Protein AF-A0A7D5UQ75-F1 (afdb_monomer_lite)

InterPro domains:
  IPR051609 NmrA-type/Isoflavone reductase-like domain-containing protein [PTHR47706] (3-169)

Organism: NCBI:txid500148

pLDDT: mean 89.84, std 7.63, range [50.94, 98.12]

Radius of gyration: 18.33 Å; chains: 1; bounding box: 55×29×44 Å

Secondary structure (DSSP, 8-state):
--GGGGTSS--EEEEE-EEHHHHHHTTSS-EETTTTEEEEEGGG-SEEEEE-HHHHHHHHHHHHHTTT-TTTTTEEEEE-SEEEEHHHHHHHHHHHHTS--EEEEE-HHHHHHHHHHHHHTT--SHHHHHHHHHHHHHSSPPPPS---TTTTT--PPP-HHHHHHHHHHHHHH--

Sequence (175 aa):
MARAAQNQIAFAVVYTGVIIPSSFSVGLISFDFQKKTAVLPDNGLPLFSATTLETTGSAVVAILSAAFSTSVKNRFLHISDFTTSLSEILAIIETLDGVPWTRKNVAARELTISSMAAVDAGTFGRAQFWGALISPFFGQVAPWKQQDDELLGLGEQKSLTEEVTKVLEASRTHG

Foldseek 3Di:
DDCVVVVNDWDFAEAEWAAVLVCVVLCLFPADPVQLEGEDAVQQPAKEFYAHPVLVVLLVVLCVVCPPPPLGTPYYAYAGQDTDTSVRLQVLVCVVVVHHGHYHYDHLVVLLVVLVVCVVVVNDDPSSVSSVCCCVRRNNDDYDPDHCCVVSVVPDRDDPSVSSVVNSVVSVVVD

Structure (mmCIF, N/CA/C/O backbone):
data_AF-A0A7D5UQ75-F1
#
_entry.id   AF-A0A7D5UQ75-F1
#
loop_
_atom_site.group_PDB
_atom_site.id
_atom_site.type_symbol
_atom_site.label_atom_id
_atom_site.label_alt_id
_atom_site.label_comp_id
_atom_site.label_asym_id
_atom_site.label_entity_id
_atom_site.label_seq_id
_atom_site.pdbx_PDB_ins_code
_atom_site.Cartn_x
_atom_site.Cartn_y
_atom_site.Cartn_z
_atom_site.occupancy
_atom_site.B_iso_or_equiv
_atom_site.auth_seq_id
_atom_site.auth_comp_id
_atom_site.auth_asym_id
_atom_site.auth_atom_id
_atom_site.pdbx_PDB_model_num
ATOM 1 N N . MET A 1 1 ? -34.506 -6.703 5.848 1.00 54.66 1 MET A N 1
ATOM 2 C CA . MET A 1 1 ? -33.709 -5.642 6.510 1.00 54.66 1 MET A CA 1
ATOM 3 C C . MET A 1 1 ? -32.467 -6.277 7.123 1.00 54.66 1 MET A C 1
ATOM 5 O O . MET A 1 1 ? -32.573 -7.401 7.598 1.00 54.66 1 MET A O 1
ATOM 9 N N . ALA A 1 2 ? -31.303 -5.623 7.077 1.00 80.12 2 ALA A N 1
ATOM 10 C CA . ALA A 1 2 ? -30.064 -6.170 7.644 1.00 80.12 2 ALA A CA 1
ATOM 11 C C . ALA A 1 2 ? -30.132 -6.247 9.186 1.00 80.12 2 ALA A C 1
ATOM 13 O O . ALA A 1 2 ? -30.641 -5.323 9.818 1.00 80.12 2 ALA A O 1
ATOM 14 N N . ARG A 1 3 ? -29.590 -7.311 9.802 1.00 82.25 3 ARG A N 1
ATOM 15 C CA . ARG A 1 3 ? -29.618 -7.539 11.269 1.00 82.25 3 ARG A CA 1
ATOM 16 C C . ARG A 1 3 ? -29.009 -6.393 12.088 1.00 82.25 3 ARG A C 1
ATOM 18 O O . ARG A 1 3 ? -29.466 -6.120 13.196 1.00 82.25 3 ARG A O 1
ATOM 25 N N . ALA A 1 4 ? -28.022 -5.688 11.533 1.00 82.38 4 ALA A N 1
ATOM 26 C CA . ALA A 1 4 ? -27.426 -4.514 12.169 1.00 82.38 4 ALA A CA 1
ATOM 27 C C . ALA A 1 4 ? -28.422 -3.352 12.335 1.00 82.38 4 ALA A C 1
ATOM 29 O O . ALA A 1 4 ? -28.449 -2.713 13.383 1.00 82.38 4 ALA A O 1
ATOM 30 N N . ALA A 1 5 ? -29.311 -3.135 11.356 1.00 80.62 5 ALA A N 1
ATOM 31 C CA . ALA A 1 5 ? -30.370 -2.122 11.442 1.00 80.62 5 ALA A CA 1
ATOM 32 C C . ALA A 1 5 ? -31.427 -2.462 12.508 1.00 80.62 5 ALA A C 1
ATOM 34 O O . ALA A 1 5 ? -32.130 -1.584 12.993 1.00 80.62 5 ALA A O 1
ATOM 35 N N . GLN A 1 6 ? -31.515 -3.737 12.895 1.00 86.31 6 GLN A N 1
ATOM 36 C CA . GLN A 1 6 ? -32.378 -4.230 13.970 1.00 86.31 6 GLN A CA 1
ATOM 37 C C . GLN A 1 6 ? -31.645 -4.308 15.319 1.00 86.31 6 GLN A C 1
ATOM 39 O O . GLN A 1 6 ? -32.182 -4.866 16.271 1.00 86.31 6 GLN A O 1
ATOM 44 N N . ASN A 1 7 ? -30.412 -3.786 15.412 1.00 82.69 7 ASN A N 1
ATOM 45 C CA . ASN A 1 7 ? -29.553 -3.867 16.601 1.00 82.69 7 ASN A CA 1
ATOM 46 C C . ASN A 1 7 ? -29.254 -5.303 17.083 1.00 82.69 7 ASN A C 1
ATOM 48 O O . ASN A 1 7 ? -28.809 -5.495 18.212 1.00 82.69 7 ASN A O 1
ATOM 52 N N . GLN A 1 8 ? -29.452 -6.313 16.231 1.00 86.69 8 GLN A N 1
ATOM 53 C CA . GLN A 1 8 ? -29.206 -7.720 16.569 1.00 86.69 8 GLN A CA 1
ATOM 54 C C . GLN A 1 8 ? -27.735 -8.123 16.407 1.00 86.69 8 GLN A C 1
ATOM 56 O O . GLN A 1 8 ? -27.309 -9.137 16.950 1.00 86.69 8 GLN A O 1
ATOM 61 N N . ILE A 1 9 ? -26.971 -7.354 15.628 1.00 87.38 9 ILE A N 1
ATOM 62 C CA . ILE A 1 9 ? -25.529 -7.519 15.423 1.00 87.38 9 ILE A CA 1
ATOM 63 C C . ILE A 1 9 ? -24.896 -6.127 15.463 1.00 87.38 9 ILE A C 1
ATOM 65 O O . ILE A 1 9 ? -25.438 -5.187 14.880 1.00 87.38 9 ILE A O 1
ATOM 69 N N . ALA A 1 10 ? -23.757 -6.003 16.142 1.00 86.81 10 ALA A N 1
ATOM 70 C CA . ALA A 1 10 ? -22.880 -4.841 16.048 1.00 86.81 10 ALA A CA 1
ATOM 71 C C . ALA A 1 10 ? -21.733 -5.154 15.082 1.00 86.81 10 ALA A C 1
ATOM 73 O O . ALA A 1 10 ? -21.206 -6.265 15.101 1.00 86.81 10 ALA A O 1
ATOM 74 N N . PHE A 1 11 ? -21.345 -4.185 14.257 1.00 89.50 11 PHE A N 1
ATOM 75 C CA . PHE A 1 11 ? -20.180 -4.312 13.382 1.00 89.50 11 PHE A CA 1
ATOM 76 C C . PHE A 1 11 ? -19.290 -3.076 13.468 1.00 89.50 11 PHE A C 1
ATOM 78 O O . PHE A 1 11 ? -19.760 -1.994 13.802 1.00 89.50 11 PHE A O 1
ATOM 85 N N . ALA A 1 12 ? -18.023 -3.229 13.118 1.00 91.94 12 ALA A N 1
ATOM 86 C CA . ALA A 1 12 ? -17.142 -2.130 12.759 1.00 91.94 12 ALA A CA 1
ATOM 87 C C . ALA A 1 12 ? -16.400 -2.566 11.496 1.00 91.94 12 ALA A C 1
ATOM 89 O O . ALA A 1 12 ? -15.946 -3.708 11.415 1.00 91.94 12 ALA A O 1
ATOM 90 N N . VAL A 1 13 ? -16.336 -1.695 10.494 1.00 92.00 13 VAL A N 1
ATOM 91 C CA . VAL A 1 13 ? -15.551 -1.930 9.279 1.00 92.00 13 VAL A CA 1
ATOM 92 C C . VAL A 1 13 ? -14.343 -1.021 9.325 1.00 92.00 13 VAL A C 1
ATOM 94 O O . VAL A 1 13 ? -14.495 0.174 9.561 1.00 92.00 13 VAL A O 1
ATOM 97 N N . VAL A 1 14 ? -13.168 -1.584 9.070 1.00 92.69 14 VAL A N 1
ATOM 98 C CA . VAL A 1 14 ? -11.930 -0.821 8.922 1.00 92.69 14 VAL A CA 1
ATOM 99 C C . VAL A 1 14 ? -11.567 -0.798 7.451 1.00 92.69 14 VAL A C 1
ATOM 101 O O . VAL A 1 14 ? -11.293 -1.842 6.860 1.00 92.69 14 VAL A O 1
ATOM 104 N N . TYR A 1 15 ? -11.581 0.390 6.866 1.00 92.69 15 TYR A N 1
ATOM 105 C CA . TYR A 1 15 ? -10.979 0.655 5.575 1.00 92.69 15 TYR A CA 1
ATOM 106 C C . TYR A 1 15 ? -9.540 1.091 5.809 1.00 92.69 15 TYR A C 1
ATOM 108 O O . TYR A 1 15 ? -9.275 2.153 6.365 1.00 92.69 15 TYR A O 1
ATOM 116 N N . THR A 1 16 ? -8.614 0.239 5.392 1.00 92.69 16 THR A N 1
ATOM 117 C CA . THR A 1 16 ? -7.176 0.487 5.467 1.00 92.69 16 THR A CA 1
ATOM 118 C C . THR A 1 16 ? -6.693 1.082 4.155 1.00 92.69 16 THR A C 1
ATOM 120 O O . THR A 1 16 ? -7.083 0.590 3.089 1.00 92.69 16 THR A O 1
ATOM 123 N N . GLY A 1 17 ? -5.810 2.081 4.208 1.00 91.81 17 GLY A N 1
ATOM 124 C CA . GLY A 1 17 ? -5.049 2.485 3.027 1.00 91.81 17 GLY A CA 1
ATOM 125 C C . GLY A 1 17 ? -4.311 1.297 2.386 1.00 91.81 17 GLY A C 1
ATOM 126 O O . GLY A 1 17 ? -4.279 0.183 2.917 1.00 91.81 17 GLY A O 1
ATOM 127 N N . VAL A 1 18 ? -3.681 1.514 1.233 1.00 93.25 18 VAL A N 1
ATOM 128 C CA . VAL A 1 18 ? -2.839 0.489 0.601 1.00 93.25 18 VAL A CA 1
ATOM 129 C C . VAL A 1 18 ? -1.704 0.114 1.557 1.00 93.25 18 VAL A C 1
ATOM 131 O O . VAL A 1 18 ? -0.858 0.947 1.881 1.00 93.25 18 VAL A O 1
ATOM 134 N N . ILE A 1 19 ? -1.680 -1.146 2.001 1.00 93.69 19 ILE A N 1
ATOM 135 C CA . ILE A 1 19 ? -0.620 -1.667 2.868 1.00 93.69 19 ILE A CA 1
ATOM 136 C C . ILE A 1 19 ? 0.615 -1.939 2.011 1.00 93.69 19 ILE A C 1
ATOM 138 O O . ILE A 1 19 ? 0.649 -2.925 1.269 1.00 93.69 19 ILE A O 1
ATOM 142 N N . ILE A 1 20 ? 1.630 -1.077 2.112 1.00 90.88 20 ILE A N 1
ATOM 143 C CA . ILE A 1 20 ? 2.747 -1.032 1.154 1.00 90.88 20 ILE A CA 1
ATOM 144 C C . ILE A 1 20 ? 3.460 -2.395 1.032 1.00 90.88 20 ILE A C 1
ATOM 146 O O . ILE A 1 20 ? 3.426 -2.958 -0.066 1.00 90.88 20 ILE A O 1
ATOM 150 N N . PRO A 1 21 ? 4.002 -3.025 2.096 1.00 90.25 21 PRO A N 1
ATOM 151 C CA . PRO A 1 21 ? 4.704 -4.306 1.939 1.00 90.25 21 PRO A CA 1
ATOM 152 C C . PRO A 1 21 ? 3.823 -5.445 1.405 1.00 90.25 21 PRO A C 1
ATOM 154 O O . PRO A 1 21 ? 4.254 -6.258 0.581 1.00 90.25 21 PRO A O 1
ATOM 157 N N . SER A 1 22 ? 2.557 -5.481 1.831 1.00 91.19 22 SER A N 1
ATOM 158 C CA . SER A 1 22 ? 1.599 -6.491 1.365 1.00 91.19 22 SER A CA 1
ATOM 159 C C . SER A 1 22 ? 1.283 -6.308 -0.118 1.00 91.19 22 SER A C 1
ATOM 161 O O . SER A 1 22 ? 1.209 -7.287 -0.856 1.00 91.19 22 SER A O 1
ATOM 163 N N . SER A 1 23 ? 1.162 -5.059 -0.575 1.00 91.06 23 SER A N 1
ATOM 164 C CA . SER A 1 23 ? 0.856 -4.723 -1.966 1.00 91.06 23 SER A CA 1
ATOM 165 C C . SER A 1 23 ? 1.957 -5.150 -2.947 1.00 91.06 23 SER A C 1
ATOM 167 O O . SER A 1 23 ? 1.638 -5.596 -4.049 1.00 91.06 23 SER A O 1
ATOM 169 N N . PHE A 1 24 ? 3.230 -5.108 -2.540 1.00 91.25 24 PHE A N 1
ATOM 170 C CA . PHE A 1 24 ? 4.336 -5.684 -3.312 1.00 91.25 24 PHE A CA 1
ATOM 171 C C . PHE A 1 24 ? 4.286 -7.215 -3.317 1.00 91.25 24 PHE A C 1
ATOM 173 O O . PHE A 1 24 ? 4.410 -7.834 -4.371 1.00 91.25 24 PHE A O 1
ATOM 180 N N . SER A 1 25 ? 4.032 -7.827 -2.157 1.00 87.38 25 SER A N 1
ATOM 181 C CA . SER A 1 25 ? 4.013 -9.289 -2.001 1.00 87.38 25 SER A CA 1
ATOM 182 C C . SER A 1 25 ? 2.933 -9.971 -2.850 1.00 87.38 25 SER A C 1
ATOM 184 O O . SER A 1 25 ? 3.153 -11.055 -3.385 1.00 87.38 25 SER A O 1
ATOM 186 N N . VAL A 1 26 ? 1.769 -9.333 -3.010 1.00 86.75 26 VAL A N 1
ATOM 187 C CA . VAL A 1 26 ? 0.657 -9.859 -3.828 1.00 86.75 26 VAL A CA 1
ATOM 188 C C . VAL A 1 26 ? 0.693 -9.391 -5.289 1.00 86.75 26 VAL A C 1
ATOM 190 O O . VAL A 1 26 ? -0.180 -9.764 -6.072 1.00 86.75 26 VAL A O 1
ATOM 193 N N . GLY A 1 27 ? 1.683 -8.577 -5.671 1.00 86.44 27 GLY A N 1
ATOM 194 C CA . GLY A 1 27 ? 1.830 -8.043 -7.028 1.00 86.44 27 GLY A CA 1
ATOM 195 C C . GLY A 1 27 ? 0.834 -6.938 -7.395 1.00 86.44 27 GLY A C 1
ATOM 196 O O . GLY A 1 27 ? 0.638 -6.668 -8.579 1.00 86.44 27 GLY A O 1
ATOM 197 N N . LEU A 1 28 ? 0.199 -6.293 -6.410 1.00 89.38 28 LEU A N 1
ATOM 198 C CA . LEU A 1 28 ? -0.650 -5.120 -6.641 1.00 89.38 28 LEU A CA 1
ATOM 199 C C . LEU A 1 28 ? 0.199 -3.930 -7.115 1.00 89.38 28 LEU A C 1
ATOM 201 O O . LEU A 1 28 ? -0.147 -3.288 -8.106 1.00 89.38 28 LEU A O 1
ATOM 205 N N . ILE A 1 29 ? 1.345 -3.684 -6.472 1.00 92.94 29 ILE A N 1
ATOM 206 C CA . ILE A 1 29 ? 2.378 -2.783 -7.003 1.00 92.94 29 ILE A CA 1
ATOM 207 C C . ILE A 1 29 ? 3.319 -3.602 -7.890 1.00 92.94 29 ILE A C 1
ATOM 209 O O . ILE A 1 29 ? 4.001 -4.513 -7.428 1.00 92.94 29 ILE A O 1
ATOM 213 N N . SER A 1 30 ? 3.345 -3.281 -9.184 1.00 90.75 30 SER A N 1
ATOM 214 C CA . SER A 1 30 ? 4.054 -4.058 -10.211 1.00 90.75 30 SER A CA 1
ATOM 215 C C . SER A 1 30 ? 5.469 -3.533 -10.478 1.00 90.75 30 SER A C 1
ATOM 217 O O . SER A 1 30 ? 5.759 -2.999 -11.553 1.00 90.75 30 SER A O 1
ATOM 219 N N . PHE A 1 31 ? 6.350 -3.662 -9.483 1.00 94.81 31 PHE A N 1
ATOM 220 C CA . PHE A 1 31 ? 7.778 -3.343 -9.599 1.00 94.81 31 PHE A CA 1
ATOM 221 C C . PHE A 1 31 ? 8.597 -4.639 -9.620 1.00 94.81 31 PHE A C 1
ATOM 223 O O . PHE A 1 31 ? 8.511 -5.465 -8.715 1.00 94.81 31 PHE A O 1
ATOM 230 N N . ASP A 1 32 ? 9.395 -4.816 -10.666 1.00 94.25 32 ASP A N 1
ATOM 231 C CA . ASP A 1 32 ? 10.295 -5.949 -10.853 1.00 94.25 32 ASP A CA 1
ATOM 232 C C . ASP A 1 32 ? 11.696 -5.545 -10.377 1.00 94.25 32 ASP A C 1
ATOM 234 O O . ASP A 1 32 ? 12.415 -4.837 -11.085 1.00 94.25 32 ASP A O 1
ATOM 238 N N . PHE A 1 33 ? 12.063 -5.976 -9.166 1.00 93.94 33 PHE A N 1
ATOM 239 C CA . PHE A 1 33 ? 13.352 -5.666 -8.532 1.00 93.94 33 PHE A CA 1
ATOM 240 C C . PHE A 1 33 ? 14.546 -6.310 -9.246 1.00 93.94 33 PHE A C 1
ATOM 242 O O . PHE A 1 33 ? 15.630 -5.731 -9.256 1.00 93.94 33 PHE A O 1
ATOM 249 N N . GLN A 1 34 ? 14.348 -7.454 -9.904 1.00 92.62 34 GLN A N 1
ATOM 250 C CA . GLN A 1 34 ? 15.405 -8.144 -10.650 1.00 92.62 34 GLN A CA 1
ATOM 251 C C . GLN A 1 34 ? 15.720 -7.412 -11.955 1.00 92.62 34 GLN A C 1
ATOM 253 O O . GLN A 1 34 ? 16.877 -7.175 -12.296 1.00 92.62 34 GLN A O 1
ATOM 258 N N . LYS A 1 35 ? 14.676 -7.000 -12.682 1.00 95.75 35 LYS A N 1
ATOM 259 C CA . LYS A 1 35 ? 14.810 -6.252 -13.943 1.00 95.75 35 LYS A CA 1
ATOM 260 C C . LYS A 1 35 ? 14.867 -4.741 -13.752 1.00 95.75 35 LYS A C 1
ATOM 262 O O . LYS A 1 35 ? 14.907 -4.022 -14.751 1.00 95.75 35 LYS A O 1
ATOM 267 N N . LYS A 1 36 ? 14.790 -4.259 -12.510 1.00 96.56 36 LYS A N 1
ATOM 268 C CA . LYS A 1 36 ? 14.728 -2.836 -12.146 1.00 96.56 36 LYS A CA 1
ATOM 269 C C . LYS A 1 36 ? 13.732 -2.080 -13.020 1.00 96.56 36 LYS A C 1
ATOM 271 O O . LYS A 1 36 ? 14.060 -1.097 -13.681 1.00 96.56 36 LYS A O 1
ATOM 276 N N . THR A 1 37 ? 12.519 -2.620 -13.112 1.00 97.38 37 THR A N 1
ATOM 277 C CA . THR A 1 37 ? 11.449 -2.095 -13.964 1.00 97.38 37 THR A CA 1
ATOM 278 C C . THR A 1 37 ? 10.214 -1.797 -13.126 1.00 97.38 37 THR A C 1
ATOM 280 O O . THR A 1 37 ? 9.738 -2.662 -12.401 1.00 97.38 37 THR A O 1
ATOM 283 N N . ALA A 1 38 ? 9.648 -0.604 -13.271 1.00 97.25 38 ALA A N 1
ATOM 284 C CA . ALA A 1 38 ? 8.434 -0.176 -12.588 1.00 97.25 38 ALA A CA 1
ATOM 285 C C . ALA A 1 38 ? 7.301 0.047 -13.593 1.00 97.25 38 ALA A C 1
ATOM 287 O O . ALA A 1 38 ? 7.443 0.849 -14.519 1.00 97.25 38 ALA A O 1
ATOM 288 N N . VAL A 1 39 ? 6.171 -0.643 -13.413 1.00 95.56 39 VAL A N 1
ATOM 289 C CA . VAL A 1 39 ? 4.930 -0.333 -14.137 1.00 95.56 39 VAL A CA 1
ATOM 290 C C . VAL A 1 39 ? 4.149 0.711 -13.344 1.00 95.56 39 VAL A C 1
ATOM 292 O O . VAL A 1 39 ? 3.801 0.491 -12.186 1.00 95.56 39 VAL A O 1
ATOM 295 N N . LEU A 1 40 ? 3.893 1.854 -13.972 1.00 95.56 40 LEU A N 1
ATOM 296 C CA . LEU A 1 40 ? 3.335 3.053 -13.361 1.00 95.56 40 LEU A CA 1
ATOM 297 C C . LEU A 1 40 ? 2.039 3.448 -14.085 1.00 95.56 40 LEU A C 1
ATOM 299 O O . LEU A 1 40 ? 2.104 4.035 -15.166 1.00 95.56 40 LEU A O 1
ATOM 303 N N . PRO A 1 41 ? 0.864 3.133 -13.521 1.00 93.69 41 PRO A N 1
ATOM 304 C CA . PRO A 1 41 ? -0.412 3.636 -14.013 1.00 93.69 41 PRO A CA 1
ATOM 305 C C . PRO A 1 41 ? -0.462 5.163 -13.991 1.00 93.69 41 PRO A C 1
ATOM 307 O O . PRO A 1 41 ? -0.160 5.767 -12.964 1.00 93.69 41 PRO A O 1
ATOM 310 N N . ASP A 1 42 ? -0.818 5.784 -15.114 1.00 94.81 42 ASP A N 1
ATOM 311 C CA . ASP A 1 42 ? -0.884 7.242 -15.283 1.00 94.81 42 ASP A CA 1
ATOM 312 C C . ASP A 1 42 ? 0.396 7.951 -14.781 1.00 94.81 42 ASP A C 1
ATOM 314 O O . ASP A 1 42 ? 0.362 8.938 -14.043 1.00 94.81 42 ASP A O 1
ATOM 318 N N . ASN A 1 43 ? 1.557 7.408 -15.162 1.00 95.44 43 ASN A N 1
ATOM 319 C CA . ASN A 1 43 ? 2.905 7.808 -14.732 1.00 95.44 43 ASN A CA 1
ATOM 320 C C . ASN A 1 43 ? 3.170 7.687 -13.221 1.00 95.44 43 ASN A C 1
ATOM 322 O O . ASN A 1 43 ? 4.192 8.165 -12.732 1.00 95.44 43 ASN A O 1
ATOM 326 N N . GLY A 1 44 ? 2.281 7.027 -12.477 1.00 94.88 44 GLY A N 1
ATOM 327 C CA . GLY A 1 44 ? 2.390 6.849 -11.034 1.00 94.88 44 GLY A CA 1
ATOM 328 C C . GLY A 1 44 ? 2.189 8.145 -10.257 1.00 94.88 44 GLY A C 1
ATOM 329 O O . GLY A 1 44 ? 2.663 8.232 -9.130 1.00 94.88 44 GLY A O 1
ATOM 330 N N . LEU A 1 45 ? 1.549 9.143 -10.871 1.00 95.25 45 LEU A N 1
ATOM 331 C CA . LEU A 1 45 ? 1.273 10.456 -10.289 1.00 95.25 45 LEU A CA 1
ATOM 332 C C . LEU A 1 45 ? 0.034 10.513 -9.383 1.00 95.25 45 LEU A C 1
ATOM 334 O O . LEU A 1 45 ? 0.044 11.340 -8.470 1.00 95.25 45 LEU A O 1
ATOM 338 N N . PRO A 1 46 ? -1.034 9.713 -9.599 1.00 94.44 46 PRO A N 1
ATOM 339 C CA . PRO A 1 46 ? -2.191 9.767 -8.717 1.00 94.44 46 PRO A CA 1
ATOM 340 C C . PRO A 1 46 ? -1.823 9.467 -7.261 1.00 94.44 46 PRO A C 1
ATOM 342 O O . PRO A 1 46 ? -1.090 8.517 -6.970 1.00 94.44 46 PRO A O 1
ATOM 345 N N . LEU A 1 47 ? -2.339 10.305 -6.359 1.00 93.75 47 LEU A N 1
ATOM 346 C CA . LEU A 1 47 ? -2.166 10.136 -4.923 1.00 93.75 47 LEU A CA 1
ATOM 347 C C . LEU A 1 47 ? -3.158 9.104 -4.392 1.00 93.75 47 LEU A C 1
ATOM 349 O O . LEU A 1 47 ? -4.330 9.124 -4.761 1.00 93.75 47 LEU A O 1
ATOM 353 N N . PHE A 1 48 ? -2.707 8.270 -3.464 1.00 93.19 48 PHE A N 1
ATOM 354 C CA . PHE A 1 48 ? -3.538 7.313 -2.749 1.00 93.19 48 PHE A CA 1
ATOM 355 C C . PHE A 1 48 ? -3.211 7.302 -1.254 1.00 93.19 48 PHE A C 1
ATOM 357 O O . PHE A 1 48 ? -2.109 7.657 -0.826 1.00 93.19 48 PHE A O 1
ATOM 364 N N . SER A 1 49 ? -4.196 6.887 -0.459 1.00 93.44 49 SER A N 1
ATOM 365 C CA . SER A 1 49 ? -4.042 6.638 0.973 1.00 93.44 49 SER A CA 1
ATOM 366 C C . SER A 1 49 ? -3.274 5.334 1.183 1.00 93.44 49 SER A C 1
ATOM 368 O O . SER A 1 49 ? -3.689 4.284 0.688 1.00 93.44 49 SER A O 1
ATOM 370 N N . ALA A 1 50 ? -2.160 5.392 1.905 1.00 93.75 50 ALA A N 1
ATOM 371 C CA . ALA A 1 50 ? -1.324 4.244 2.233 1.00 93.75 50 ALA A CA 1
ATOM 372 C C . ALA A 1 50 ? -1.210 4.076 3.748 1.00 93.75 50 ALA A C 1
ATOM 374 O O . ALA A 1 50 ? -1.263 5.047 4.502 1.00 93.75 50 ALA A O 1
ATOM 375 N N . THR A 1 51 ? -1.043 2.837 4.198 1.00 94.25 51 THR A N 1
ATOM 376 C CA . THR A 1 51 ? -0.913 2.525 5.624 1.00 94.25 51 THR A CA 1
ATOM 377 C C . THR A 1 51 ? 0.128 1.438 5.865 1.00 94.25 51 THR A C 1
ATOM 379 O O . THR A 1 51 ? 0.537 0.713 4.954 1.00 94.25 51 THR A O 1
ATOM 382 N N . THR A 1 52 ? 0.572 1.336 7.105 1.00 93.81 52 THR A N 1
ATOM 383 C CA . THR A 1 52 ? 1.452 0.299 7.612 1.00 93.81 52 THR A CA 1
ATOM 384 C C . THR A 1 52 ? 0.630 -0.871 8.148 1.00 93.81 52 THR A C 1
ATOM 386 O O . THR A 1 52 ? -0.530 -0.741 8.562 1.00 93.81 52 THR A O 1
ATOM 389 N N . LEU A 1 53 ? 1.244 -2.055 8.165 1.00 92.19 53 LEU A N 1
ATOM 390 C CA . LEU A 1 53 ? 0.630 -3.218 8.807 1.00 92.19 53 LEU A CA 1
ATOM 391 C C . LEU A 1 53 ? 0.485 -3.007 10.324 1.00 92.19 53 LEU A C 1
ATOM 393 O O . LEU A 1 53 ? -0.451 -3.518 10.933 1.00 92.19 53 LEU A O 1
ATOM 397 N N . GLU A 1 54 ? 1.390 -2.229 10.915 1.00 93.25 54 GLU A N 1
ATOM 398 C CA . GLU A 1 54 ? 1.375 -1.886 12.332 1.00 93.25 54 GLU A CA 1
ATOM 399 C C . GLU A 1 54 ? 0.159 -1.027 12.696 1.00 93.25 54 GLU A C 1
ATOM 401 O O . GLU A 1 54 ? -0.616 -1.422 13.564 1.00 93.25 54 GLU A O 1
ATOM 406 N N . THR A 1 55 ? -0.079 0.077 11.981 1.00 93.75 55 THR A N 1
ATOM 407 C CA . THR A 1 55 ? -1.262 0.934 12.170 1.00 93.75 55 THR A CA 1
ATOM 408 C C . THR A 1 55 ? -2.550 0.148 11.953 1.00 93.75 55 THR A C 1
ATOM 410 O O . THR A 1 55 ? -3.489 0.260 12.740 1.00 93.75 55 THR A O 1
ATOM 413 N N . THR A 1 56 ? -2.576 -0.737 10.950 1.00 93.94 56 THR A N 1
ATOM 414 C CA . THR A 1 56 ? -3.703 -1.655 10.730 1.00 93.94 56 THR A CA 1
ATOM 415 C C . THR A 1 56 ? -3.949 -2.560 11.942 1.00 93.94 56 THR A C 1
ATOM 417 O O . THR A 1 56 ? -5.089 -2.704 12.387 1.00 93.94 56 THR A O 1
ATOM 420 N N . GLY A 1 57 ? -2.895 -3.151 12.511 1.00 93.50 57 GLY A N 1
ATOM 421 C CA . GLY A 1 57 ? -2.988 -3.974 13.718 1.00 93.50 57 GLY A CA 1
ATOM 422 C C . GLY A 1 57 ? -3.483 -3.180 14.928 1.00 93.50 57 GLY A C 1
ATOM 423 O O . GLY A 1 57 ? -4.425 -3.604 15.601 1.00 93.50 57 GLY A O 1
ATOM 424 N N . SER A 1 58 ? -2.910 -2.000 15.161 1.00 94.00 58 SER A N 1
ATOM 425 C CA . SER A 1 58 ? -3.306 -1.090 16.239 1.00 94.00 58 SER A CA 1
ATOM 426 C C . SER A 1 58 ? -4.765 -0.654 16.118 1.00 94.00 58 SER A C 1
ATOM 428 O O . SER A 1 58 ? -5.481 -0.649 17.117 1.00 94.00 58 SER A O 1
ATOM 430 N N . ALA A 1 59 ? -5.255 -0.385 14.904 1.00 93.69 59 ALA A N 1
ATOM 431 C CA . ALA A 1 59 ? -6.655 -0.047 14.661 1.00 93.69 59 ALA A CA 1
ATOM 432 C C . ALA A 1 59 ? -7.594 -1.191 15.064 1.00 93.69 59 ALA A C 1
ATOM 434 O O . ALA A 1 59 ? -8.597 -0.969 15.745 1.00 93.69 59 ALA A O 1
ATOM 435 N N . VAL A 1 60 ? -7.253 -2.431 14.697 1.00 93.88 60 VAL A N 1
ATOM 436 C CA . VAL A 1 60 ? -8.023 -3.619 15.092 1.00 93.88 60 VAL A CA 1
ATOM 437 C C . VAL A 1 60 ? -8.026 -3.780 16.613 1.00 93.88 60 VAL A C 1
ATOM 439 O O . VAL A 1 60 ? -9.091 -3.988 17.198 1.00 93.88 60 VAL A O 1
ATOM 442 N N . VAL A 1 61 ? -6.872 -3.635 17.271 1.00 93.88 61 VAL A N 1
ATOM 443 C CA . VAL A 1 61 ? -6.768 -3.700 18.739 1.00 93.88 61 VAL A CA 1
ATOM 444 C C . VAL A 1 61 ? -7.608 -2.608 19.401 1.00 93.88 61 VAL A C 1
ATOM 446 O O . VAL A 1 61 ? -8.350 -2.909 20.336 1.00 93.88 61 VAL A O 1
ATOM 449 N N . ALA A 1 62 ? -7.550 -1.370 18.910 1.00 92.19 62 ALA A N 1
ATOM 450 C CA . ALA A 1 62 ? -8.322 -0.247 19.438 1.00 92.19 62 ALA A CA 1
ATOM 451 C C . ALA A 1 62 ? -9.834 -0.493 19.322 1.00 92.19 62 ALA A C 1
ATOM 453 O O . ALA A 1 62 ? -10.571 -0.324 20.295 1.00 92.19 62 ALA A O 1
ATOM 454 N N . ILE A 1 63 ? -10.297 -0.975 18.167 1.00 92.12 63 ILE A N 1
ATOM 455 C CA . ILE A 1 63 ? -11.713 -1.284 17.924 1.00 92.12 63 ILE A CA 1
ATOM 456 C C . ILE A 1 63 ? -12.202 -2.419 18.819 1.00 92.12 63 ILE A C 1
ATOM 458 O O . ILE A 1 63 ? -13.297 -2.327 19.372 1.00 92.12 63 ILE A O 1
ATOM 462 N N . LEU A 1 64 ? -11.409 -3.482 18.977 1.00 91.50 64 LEU A N 1
ATOM 463 C CA . LEU A 1 64 ? -11.767 -4.611 19.836 1.00 91.50 64 LEU A CA 1
ATOM 464 C C . LEU A 1 64 ? -11.719 -4.239 21.323 1.00 91.50 64 LEU A C 1
ATOM 466 O O . LEU A 1 64 ? -12.565 -4.690 22.089 1.00 91.50 64 LEU A O 1
ATOM 470 N N . SER A 1 65 ? -10.783 -3.384 21.731 1.00 90.75 65 SER A N 1
ATOM 471 C CA . SER A 1 65 ? -10.680 -2.898 23.115 1.00 90.75 65 SER A CA 1
ATOM 472 C C . SER A 1 65 ? -11.821 -1.945 23.474 1.00 90.75 65 SER A C 1
ATOM 474 O O . SER A 1 65 ? -12.297 -1.941 24.605 1.00 90.75 65 SER A O 1
ATOM 476 N N . ALA A 1 66 ? -12.303 -1.175 22.497 1.00 85.44 66 ALA A N 1
ATOM 477 C CA . ALA A 1 66 ? -13.499 -0.346 22.600 1.00 85.44 66 ALA A CA 1
ATOM 478 C C . ALA A 1 66 ? -14.766 -1.073 22.111 1.00 85.44 66 ALA A C 1
ATOM 480 O O . ALA A 1 66 ? -15.770 -0.413 21.813 1.00 85.44 66 ALA A O 1
ATOM 481 N N . ALA A 1 67 ? -14.742 -2.411 22.004 1.00 67.62 67 ALA A N 1
ATOM 482 C CA . ALA A 1 67 ? -15.890 -3.179 21.543 1.00 67.62 67 ALA A CA 1
ATOM 483 C C . ALA A 1 67 ? -17.114 -2.806 22.389 1.00 67.62 67 ALA A C 1
ATOM 485 O O . ALA A 1 67 ? -17.040 -2.720 23.612 1.00 67.62 67 ALA A O 1
ATOM 486 N N . PHE A 1 68 ? -18.238 -2.544 21.720 1.00 63.94 68 PHE A N 1
ATOM 487 C CA . PHE A 1 68 ? -19.500 -2.058 22.303 1.00 63.94 68 PHE A CA 1
ATOM 488 C C . PHE A 1 68 ? -19.573 -0.567 22.678 1.00 63.94 68 PHE A C 1
ATOM 490 O O . PHE A 1 68 ? -20.673 -0.101 22.986 1.00 63.94 68 PHE A O 1
ATOM 497 N N . SER A 1 69 ? -18.492 0.211 22.559 1.00 75.44 69 SER A N 1
ATOM 498 C CA . SER A 1 69 ? -18.587 1.675 22.598 1.00 75.44 69 SER A CA 1
ATOM 499 C C . SER A 1 69 ? -19.417 2.198 21.420 1.00 75.44 69 SER A C 1
ATOM 501 O O . SER A 1 69 ? -19.307 1.721 20.285 1.00 75.44 69 SER A O 1
ATOM 503 N N . THR A 1 70 ? -20.220 3.235 21.663 1.00 76.75 70 THR A N 1
ATOM 504 C CA . THR A 1 70 ? -20.949 3.950 20.604 1.00 76.75 70 THR A CA 1
ATOM 505 C C . THR A 1 70 ? -20.006 4.612 19.598 1.00 76.75 70 THR A C 1
ATOM 507 O O . THR A 1 70 ? -20.413 4.849 18.464 1.00 76.75 70 THR A O 1
ATOM 510 N N . SER A 1 71 ? -18.744 4.857 19.973 1.00 81.56 71 SER A N 1
ATOM 511 C CA . SER A 1 71 ? -17.747 5.493 19.108 1.00 81.56 71 SER A CA 1
ATOM 512 C C . SER A 1 71 ? -17.313 4.632 17.918 1.00 81.56 71 SER A C 1
ATOM 514 O O . SER A 1 71 ? -16.929 5.204 16.900 1.00 81.56 71 SER A O 1
ATOM 516 N N . VAL A 1 72 ? -17.405 3.298 18.003 1.00 86.56 72 VAL A N 1
ATOM 517 C CA . VAL A 1 72 ? -16.978 2.361 16.936 1.00 86.56 72 VAL A CA 1
ATOM 518 C C . VAL A 1 72 ? -18.108 1.463 16.415 1.00 86.56 72 VAL A C 1
ATOM 520 O O . VAL A 1 72 ? -17.989 0.867 15.346 1.00 86.56 72 VAL A O 1
ATOM 523 N N . LYS A 1 73 ? -19.233 1.375 17.135 1.00 88.69 73 LYS A N 1
ATOM 524 C CA . LYS A 1 73 ? -20.368 0.518 16.773 1.00 88.69 73 LYS A CA 1
ATOM 525 C C . LYS A 1 73 ? -21.082 0.997 15.502 1.00 88.69 73 LYS A C 1
ATOM 527 O O . LYS A 1 73 ? -21.543 2.128 15.421 1.00 88.69 73 LYS A O 1
ATOM 532 N N . ASN A 1 74 ? -21.289 0.067 14.573 1.00 89.75 74 ASN A N 1
ATOM 533 C CA . ASN A 1 74 ? -21.968 0.226 13.285 1.00 89.75 74 ASN A CA 1
ATOM 534 C C . ASN A 1 74 ? -21.358 1.332 12.411 1.00 89.75 74 ASN A C 1
ATOM 536 O O . ASN A 1 74 ? -22.081 2.054 11.722 1.00 89.75 74 ASN A O 1
ATOM 540 N N . ARG A 1 75 ? -20.027 1.471 12.452 1.00 88.19 75 ARG A N 1
ATOM 541 C CA . ARG A 1 75 ? -19.281 2.489 11.705 1.00 88.19 75 ARG A CA 1
ATOM 542 C C . ARG A 1 75 ? -18.326 1.880 10.687 1.00 88.19 75 ARG A C 1
ATOM 544 O O . ARG A 1 75 ? -17.827 0.769 10.856 1.00 88.19 75 ARG A O 1
ATOM 551 N N . PHE A 1 76 ? -18.074 2.665 9.648 1.00 91.44 76 PHE A N 1
ATOM 552 C CA . PHE A 1 76 ? -16.973 2.486 8.715 1.00 91.44 76 PHE A CA 1
ATOM 553 C C . PHE A 1 76 ? -15.880 3.474 9.115 1.00 91.44 76 PHE A C 1
ATOM 555 O O . PHE A 1 76 ? -16.139 4.677 9.156 1.00 91.44 76 PHE A O 1
ATOM 562 N N . LEU A 1 77 ? -14.716 2.953 9.472 1.00 92.00 77 LEU A N 1
ATOM 563 C CA . LEU A 1 77 ? -13.580 3.689 10.009 1.00 92.00 77 LEU A CA 1
ATOM 564 C C . LEU A 1 77 ? -12.472 3.674 8.961 1.00 92.00 77 LEU A C 1
ATOM 566 O O . LEU A 1 77 ? -12.115 2.598 8.484 1.00 92.00 77 LEU A O 1
ATOM 570 N N . HIS A 1 78 ? -11.960 4.840 8.585 1.00 93.50 78 HIS A N 1
ATOM 571 C CA . HIS A 1 78 ? -10.894 4.962 7.588 1.00 93.50 78 HIS A CA 1
ATOM 572 C C . HIS A 1 78 ? -9.576 5.281 8.285 1.00 93.50 78 HIS A C 1
ATOM 574 O O . HIS A 1 78 ? -9.523 6.224 9.070 1.00 93.50 78 HIS A O 1
ATOM 580 N N . ILE A 1 79 ? -8.528 4.513 7.992 1.00 93.25 79 ILE A N 1
ATOM 581 C CA . ILE A 1 79 ? -7.194 4.708 8.576 1.00 93.25 79 ILE A CA 1
ATOM 582 C C . ILE A 1 79 ? -6.141 4.836 7.481 1.00 93.25 79 ILE A C 1
ATOM 584 O O . ILE A 1 79 ? -6.172 4.112 6.478 1.00 93.25 79 ILE A O 1
ATOM 588 N N . SER A 1 80 ? -5.206 5.760 7.656 1.00 93.56 80 SER A N 1
ATOM 589 C CA . SER A 1 80 ? -4.123 5.969 6.698 1.00 93.56 80 SER A CA 1
ATOM 590 C C . SER A 1 80 ? -2.952 6.669 7.370 1.00 93.56 80 SER A C 1
ATOM 592 O O . SER A 1 80 ? -3.136 7.681 8.033 1.00 93.56 80 SER A O 1
ATOM 594 N N . ASP A 1 81 ? -1.739 6.190 7.113 1.00 93.00 81 ASP A N 1
ATOM 595 C CA . ASP A 1 81 ? -0.514 6.814 7.625 1.00 93.00 81 ASP A CA 1
ATOM 596 C C . ASP A 1 81 ? 0.026 7.874 6.659 1.00 93.00 81 ASP A C 1
ATOM 598 O O . ASP A 1 81 ? 0.638 8.859 7.067 1.00 93.00 81 ASP A O 1
ATOM 602 N N . PHE A 1 82 ? -0.203 7.677 5.355 1.00 92.31 82 PHE A N 1
ATOM 603 C CA . PHE A 1 82 ? 0.379 8.505 4.304 1.00 92.31 82 PHE A CA 1
ATOM 604 C C . PHE A 1 82 ? -0.633 8.834 3.2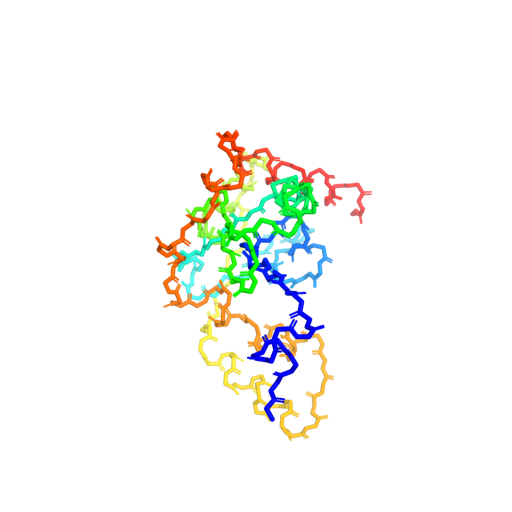10 1.00 92.31 82 PHE A C 1
ATOM 606 O O . PHE A 1 82 ? -1.524 8.045 2.903 1.00 92.31 82 PHE A O 1
ATOM 613 N N . THR A 1 83 ? -0.426 9.971 2.551 1.00 93.38 83 THR A N 1
ATOM 614 C CA . THR A 1 83 ? -0.944 10.228 1.203 1.00 93.38 83 THR A CA 1
ATOM 615 C C . THR A 1 83 ? 0.259 10.287 0.271 1.00 93.38 83 THR A C 1
ATOM 617 O O . THR A 1 83 ? 1.063 11.205 0.390 1.00 93.38 83 THR A O 1
ATOM 620 N N . THR A 1 84 ? 0.415 9.297 -0.608 1.00 94.62 84 THR A N 1
ATOM 621 C CA . THR A 1 84 ? 1.627 9.114 -1.433 1.00 94.62 84 THR A CA 1
ATOM 622 C C . THR A 1 84 ? 1.279 8.703 -2.866 1.00 94.62 84 THR A C 1
ATOM 624 O O . THR A 1 84 ? 0.107 8.554 -3.204 1.00 94.62 84 THR A O 1
ATOM 627 N N . SER A 1 85 ? 2.287 8.532 -3.722 1.00 95.81 85 SER A N 1
ATOM 628 C CA . SER A 1 85 ? 2.153 8.101 -5.115 1.00 95.81 85 SER A CA 1
ATOM 629 C C . SER A 1 85 ? 3.141 6.982 -5.459 1.00 95.81 85 SER A C 1
ATOM 631 O O . SER A 1 85 ? 4.178 6.815 -4.812 1.00 95.81 85 SER A O 1
ATOM 633 N N . LEU A 1 86 ? 2.868 6.224 -6.526 1.00 96.50 86 LEU A N 1
ATOM 634 C CA . LEU A 1 86 ? 3.800 5.187 -6.990 1.00 96.50 86 LEU A CA 1
ATOM 635 C C . LEU A 1 86 ? 5.121 5.787 -7.486 1.00 96.50 86 LEU A C 1
ATOM 637 O O . LEU A 1 86 ? 6.168 5.158 -7.347 1.00 96.50 86 LEU A O 1
ATOM 641 N N . SER A 1 87 ? 5.088 7.003 -8.038 1.00 97.19 87 SER A N 1
ATOM 642 C CA . SER A 1 87 ? 6.301 7.720 -8.434 1.00 97.19 87 SER A CA 1
ATOM 643 C C . SER A 1 87 ? 7.156 8.116 -7.227 1.00 97.19 87 SER A C 1
ATOM 645 O O . SER A 1 87 ? 8.380 8.076 -7.324 1.00 97.19 87 SER A O 1
ATOM 647 N N . GLU A 1 88 ? 6.543 8.491 -6.103 1.00 97.56 88 GLU A N 1
ATOM 648 C CA . GLU A 1 88 ? 7.261 8.808 -4.861 1.00 97.56 88 GLU A CA 1
ATOM 649 C C . GLU A 1 88 ? 7.905 7.555 -4.260 1.00 97.56 88 GLU A C 1
ATOM 651 O O . GLU A 1 88 ? 9.100 7.556 -3.970 1.00 97.56 88 GLU A O 1
ATOM 656 N N . ILE A 1 89 ? 7.153 6.452 -4.177 1.00 97.31 89 ILE A N 1
ATOM 657 C CA . ILE A 1 89 ? 7.684 5.157 -3.730 1.00 97.31 89 ILE A CA 1
ATOM 658 C C . ILE A 1 89 ? 8.859 4.719 -4.615 1.00 97.31 89 ILE A C 1
ATOM 660 O O . ILE A 1 89 ? 9.894 4.299 -4.100 1.00 97.31 89 ILE A O 1
ATOM 664 N N . LEU A 1 90 ? 8.737 4.849 -5.941 1.00 97.88 90 LEU A N 1
ATOM 665 C CA . LEU A 1 90 ? 9.826 4.521 -6.861 1.00 97.88 90 LEU A CA 1
ATOM 666 C C . LEU A 1 90 ? 11.057 5.406 -6.641 1.00 97.88 90 LEU A C 1
ATOM 668 O O . LEU A 1 90 ? 12.168 4.891 -6.660 1.00 97.88 90 LEU A O 1
ATOM 672 N N . ALA A 1 91 ? 10.878 6.707 -6.407 1.00 97.94 91 ALA A N 1
ATOM 673 C CA . ALA A 1 91 ? 11.995 7.614 -6.150 1.00 97.94 91 ALA A CA 1
ATOM 674 C C . ALA A 1 91 ? 12.765 7.231 -4.872 1.00 97.94 91 ALA A C 1
ATOM 676 O O . ALA A 1 91 ? 13.999 7.278 -4.853 1.00 97.94 91 ALA A O 1
ATOM 677 N N . ILE A 1 92 ? 12.056 6.796 -3.823 1.00 97.56 92 ILE A N 1
ATOM 678 C CA . ILE A 1 92 ? 12.680 6.264 -2.603 1.00 97.56 92 ILE A CA 1
ATOM 679 C C . ILE A 1 92 ? 13.464 4.986 -2.929 1.00 97.56 92 ILE A C 1
ATOM 681 O O . ILE A 1 92 ? 14.621 4.867 -2.531 1.00 97.56 92 ILE A O 1
ATOM 685 N N . ILE A 1 93 ? 12.884 4.062 -3.702 1.00 97.0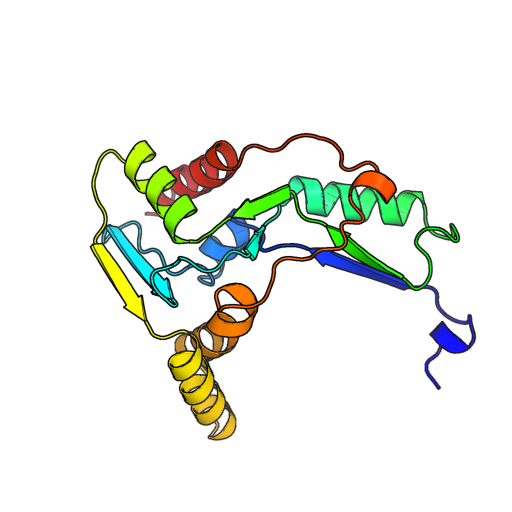0 93 ILE A N 1
ATOM 686 C CA . ILE A 1 93 ? 13.565 2.827 -4.123 1.00 97.00 93 ILE A CA 1
ATOM 687 C C . ILE A 1 93 ? 14.828 3.133 -4.933 1.00 97.00 93 ILE A C 1
ATOM 689 O O . ILE A 1 93 ? 15.878 2.586 -4.619 1.00 97.00 93 ILE A O 1
ATOM 693 N N . GLU A 1 94 ? 14.764 4.008 -5.937 1.00 97.06 94 GLU A N 1
ATOM 694 C CA . GLU A 1 94 ? 15.924 4.388 -6.761 1.00 97.06 94 GLU A CA 1
ATOM 695 C C . GLU A 1 94 ? 17.036 5.023 -5.912 1.00 97.06 94 GLU A C 1
ATOM 697 O O . GLU A 1 94 ? 18.216 4.748 -6.127 1.00 97.06 94 GLU A O 1
ATOM 702 N N . THR A 1 95 ? 16.665 5.818 -4.903 1.00 97.50 95 THR A N 1
ATOM 703 C CA . THR A 1 95 ? 17.617 6.414 -3.953 1.00 97.50 95 THR A CA 1
ATOM 704 C C . THR A 1 95 ? 18.296 5.347 -3.089 1.00 97.50 95 THR A C 1
ATOM 706 O O . THR A 1 95 ? 19.513 5.379 -2.923 1.00 97.50 95 THR A O 1
ATOM 709 N N . LEU A 1 96 ? 17.533 4.385 -2.561 1.00 95.56 96 LEU A N 1
ATOM 710 C CA . LEU A 1 96 ? 18.049 3.305 -1.708 1.00 95.56 96 LEU A CA 1
ATOM 711 C C . LEU A 1 96 ? 18.823 2.229 -2.491 1.00 95.56 96 LEU A C 1
ATOM 713 O O . LEU A 1 96 ? 19.737 1.605 -1.952 1.00 95.56 96 LEU A O 1
ATOM 717 N N . ASP A 1 97 ? 18.453 1.986 -3.748 1.00 94.00 97 ASP A N 1
ATOM 718 C CA . ASP A 1 97 ? 19.121 1.035 -4.645 1.00 94.00 97 ASP A CA 1
ATOM 719 C C . ASP A 1 97 ? 20.343 1.655 -5.348 1.00 94.00 97 ASP A C 1
ATOM 721 O O . ASP A 1 97 ? 21.199 0.937 -5.863 1.00 94.00 97 ASP A O 1
ATOM 725 N N . GLY A 1 98 ? 20.442 2.988 -5.363 1.00 95.69 98 GLY A N 1
ATOM 726 C CA . GLY A 1 98 ? 21.565 3.738 -5.928 1.00 95.69 98 GLY A CA 1
ATOM 727 C C . GLY A 1 98 ? 21.634 3.725 -7.458 1.00 95.69 98 GLY A C 1
ATOM 728 O O . GLY A 1 98 ? 22.649 4.132 -8.024 1.00 95.69 98 GLY A O 1
ATOM 729 N N . VAL A 1 99 ? 20.586 3.255 -8.142 1.00 94.88 99 VAL A N 1
ATOM 730 C CA . VAL A 1 99 ? 20.518 3.206 -9.609 1.00 94.88 99 VAL A CA 1
ATOM 731 C C . VAL A 1 99 ? 19.125 3.584 -10.122 1.00 94.88 99 VAL A C 1
ATOM 733 O O . VAL A 1 99 ? 18.130 3.337 -9.439 1.00 94.88 99 VAL A O 1
ATOM 736 N N . PRO A 1 100 ? 19.024 4.140 -11.343 1.00 95.69 100 PRO A N 1
ATOM 737 C CA . PRO A 1 100 ? 17.736 4.430 -11.961 1.00 95.69 100 PRO A CA 1
ATOM 738 C C . PRO A 1 100 ? 17.020 3.152 -12.411 1.00 95.69 100 PRO A C 1
ATOM 740 O O . PRO A 1 100 ? 17.652 2.166 -12.801 1.00 95.69 100 PRO A O 1
ATOM 743 N N . TRP A 1 101 ? 15.689 3.196 -12.412 1.00 97.62 101 TRP A N 1
ATOM 744 C CA . TRP A 1 101 ? 14.832 2.102 -12.853 1.00 97.62 101 TRP A CA 1
ATOM 745 C C . TRP A 1 101 ? 14.153 2.413 -14.191 1.00 97.62 101 TRP A C 1
ATOM 747 O O . TRP A 1 101 ? 13.848 3.555 -14.536 1.00 97.62 101 TRP A O 1
ATOM 757 N N . THR A 1 102 ? 13.860 1.366 -14.961 1.00 98.12 102 THR A N 1
ATOM 758 C CA . THR A 1 102 ? 13.076 1.480 -16.195 1.00 98.12 102 THR A CA 1
ATOM 759 C C . THR A 1 102 ? 11.614 1.742 -15.852 1.00 98.12 102 THR A C 1
ATOM 761 O O . THR A 1 102 ? 10.947 0.896 -15.260 1.00 98.12 102 THR A O 1
ATOM 764 N N . ARG A 1 103 ? 11.080 2.890 -16.269 1.00 97.69 103 ARG A N 1
ATOM 765 C CA . ARG A 1 103 ? 9.684 3.284 -16.026 1.00 97.69 103 ARG A CA 1
ATOM 766 C C . ARG A 1 103 ? 8.800 2.902 -17.214 1.00 97.69 103 ARG A C 1
ATOM 768 O O . ARG A 1 103 ? 9.092 3.270 -18.349 1.00 97.69 103 ARG A O 1
ATOM 775 N N . LYS A 1 104 ? 7.711 2.175 -16.963 1.00 97.19 104 LYS A N 1
ATOM 776 C CA . LYS A 1 104 ? 6.710 1.778 -17.964 1.00 97.19 104 LYS A CA 1
ATOM 777 C C . LYS A 1 104 ? 5.360 2.376 -17.606 1.00 97.19 104 LYS A C 1
ATOM 779 O O . LYS A 1 104 ? 4.756 1.969 -16.620 1.00 97.19 104 LYS A O 1
ATOM 784 N N . ASN A 1 105 ? 4.883 3.314 -18.413 1.00 95.94 105 ASN A N 1
ATOM 785 C CA . ASN A 1 105 ? 3.565 3.905 -18.215 1.00 95.94 105 ASN A CA 1
ATOM 786 C C . ASN A 1 105 ? 2.458 3.001 -18.782 1.00 95.94 105 ASN A C 1
ATOM 788 O O . ASN A 1 105 ? 2.624 2.421 -19.857 1.00 95.94 105 ASN A O 1
ATOM 792 N N . VAL A 1 106 ? 1.323 2.925 -18.088 1.00 94.12 106 VAL A N 1
ATOM 793 C CA . VAL A 1 106 ? 0.078 2.315 -18.585 1.00 94.12 106 VAL A CA 1
ATOM 794 C C . VAL A 1 106 ? -1.099 3.240 -18.289 1.00 94.12 106 VAL A C 1
ATOM 796 O O . VAL A 1 106 ? -1.124 3.887 -17.248 1.00 94.12 106 VAL A O 1
ATOM 799 N N . ALA A 1 107 ? -2.090 3.301 -19.178 1.00 94.19 107 ALA A N 1
ATOM 800 C CA . ALA A 1 107 ? -3.307 4.068 -18.925 1.00 94.19 107 ALA A CA 1
ATOM 801 C C . ALA A 1 107 ? -4.208 3.299 -17.946 1.00 94.19 107 ALA A C 1
ATOM 803 O O . ALA A 1 107 ? -4.754 2.247 -18.296 1.00 94.19 107 ALA A O 1
ATOM 804 N N . ALA A 1 108 ? -4.371 3.812 -16.723 1.00 92.56 108 ALA A N 1
ATOM 805 C CA . ALA A 1 108 ? -5.073 3.113 -15.642 1.00 92.56 108 ALA A CA 1
ATOM 806 C C . ALA A 1 108 ? -6.505 2.731 -16.048 1.00 92.56 108 ALA A C 1
ATOM 808 O O . ALA A 1 108 ? -6.924 1.580 -15.920 1.00 92.56 108 ALA A O 1
ATOM 809 N N . ARG A 1 109 ? -7.239 3.702 -16.603 1.00 92.06 109 ARG A N 1
ATOM 810 C CA . ARG A 1 109 ? -8.642 3.541 -17.003 1.00 92.06 109 ARG A CA 1
ATOM 811 C C . ARG A 1 109 ? -8.822 2.508 -18.113 1.00 92.06 109 ARG A C 1
ATOM 813 O O . ARG A 1 109 ? -9.711 1.666 -18.023 1.00 92.06 109 ARG A O 1
ATOM 820 N N . GLU A 1 110 ? -8.007 2.578 -19.160 1.00 93.38 110 GLU A N 1
ATOM 821 C CA . GLU A 1 110 ? -8.111 1.676 -20.315 1.00 93.38 110 GLU A CA 1
ATOM 822 C C . GLU A 1 110 ? -7.786 0.236 -19.920 1.00 93.38 110 GLU A C 1
ATOM 824 O O . GLU A 1 110 ? -8.476 -0.708 -20.321 1.00 93.38 110 GLU A O 1
ATOM 829 N N . LEU A 1 111 ? -6.772 0.067 -19.073 1.00 93.00 111 LEU A N 1
ATOM 830 C CA . LEU A 1 111 ? -6.380 -1.237 -18.569 1.00 93.00 111 LEU A CA 1
ATOM 831 C C . LEU A 1 111 ? -7.451 -1.839 -17.653 1.00 93.00 111 LEU A C 1
ATOM 833 O O . LEU A 1 111 ? -7.748 -3.027 -17.769 1.00 93.00 111 LEU A O 1
ATOM 837 N N . THR A 1 112 ? -8.095 -1.031 -16.808 1.00 93.94 112 THR A N 1
ATOM 838 C CA . THR A 1 112 ? -9.239 -1.485 -16.008 1.00 93.94 112 THR A CA 1
ATOM 839 C C . THR A 1 112 ? -10.427 -1.882 -16.881 1.00 93.94 112 THR A C 1
ATOM 841 O O . THR A 1 112 ? -10.940 -2.983 -16.707 1.00 93.94 112 THR A O 1
ATOM 844 N N . ILE A 1 113 ? -10.821 -1.066 -17.866 1.00 94.19 113 ILE A N 1
ATOM 845 C CA . ILE A 1 113 ? -11.943 -1.388 -18.768 1.00 94.19 113 ILE A CA 1
ATOM 846 C C . ILE A 1 113 ? -11.686 -2.694 -19.531 1.00 94.19 113 ILE A C 1
ATOM 848 O O . ILE A 1 113 ? -12.533 -3.585 -19.535 1.00 94.19 113 ILE A O 1
ATOM 852 N N . SER A 1 114 ? -10.514 -2.827 -20.157 1.00 93.88 114 SER A N 1
ATOM 853 C CA . SER A 1 114 ? -10.165 -4.026 -20.933 1.00 93.88 114 SER A CA 1
ATOM 854 C C . SER A 1 114 ? -10.057 -5.278 -20.061 1.00 93.88 114 SER A C 1
ATOM 856 O O . SER A 1 114 ? -10.500 -6.352 -20.469 1.00 93.88 114 SER A O 1
ATOM 858 N N . SER A 1 115 ? -9.532 -5.146 -18.841 1.00 93.75 115 SER A N 1
ATOM 859 C CA . SER A 1 115 ? -9.430 -6.264 -17.900 1.00 93.75 115 SER A CA 1
ATOM 860 C C . SER A 1 115 ? -10.791 -6.704 -17.376 1.00 93.75 115 SER A C 1
ATOM 862 O O . SER A 1 115 ? -11.050 -7.902 -17.324 1.00 93.75 115 SER A O 1
ATOM 864 N N . MET A 1 116 ? -11.681 -5.764 -17.047 1.00 93.00 116 MET A N 1
ATOM 865 C CA . MET A 1 116 ? -13.054 -6.080 -16.642 1.00 93.00 116 MET A CA 1
ATOM 866 C C . MET A 1 116 ? -13.829 -6.760 -17.776 1.00 93.00 116 MET A C 1
ATOM 868 O O . MET A 1 116 ? -14.455 -7.787 -17.545 1.00 93.00 116 MET A O 1
ATOM 872 N N . ALA A 1 117 ? -13.700 -6.277 -19.016 1.00 94.38 117 ALA A N 1
ATOM 873 C CA . ALA A 1 117 ? -14.326 -6.920 -20.172 1.00 94.38 117 ALA A CA 1
ATOM 874 C C . ALA A 1 117 ? -13.816 -8.357 -20.400 1.00 94.38 117 ALA A C 1
ATOM 876 O O . ALA A 1 117 ? -14.592 -9.247 -20.744 1.00 94.38 117 ALA A O 1
ATOM 877 N N . ALA A 1 118 ? -12.520 -8.608 -20.185 1.00 93.25 118 ALA A 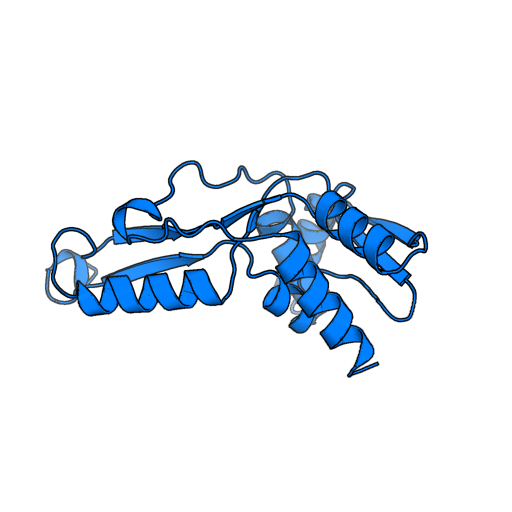N 1
ATOM 878 C CA . ALA A 1 118 ? -11.956 -9.954 -20.266 1.00 93.25 118 ALA A CA 1
ATOM 879 C C . ALA A 1 118 ? -12.511 -10.880 -19.168 1.00 93.25 118 ALA A C 1
ATOM 881 O O . ALA A 1 118 ? -12.821 -12.038 -19.450 1.00 93.25 118 ALA A O 1
ATOM 882 N N . VAL A 1 119 ? -12.676 -10.362 -17.946 1.00 93.12 119 VAL A N 1
ATOM 883 C CA . VAL A 1 119 ? -13.306 -11.079 -16.825 1.00 93.12 119 VAL A CA 1
ATOM 884 C C . VAL A 1 119 ? -14.759 -11.430 -17.150 1.00 93.12 119 VAL A C 1
ATOM 886 O O . VAL A 1 119 ? -15.146 -12.586 -16.985 1.00 93.12 119 VAL A O 1
ATOM 889 N N . ASP A 1 120 ? -15.535 -10.486 -17.687 1.00 93.38 120 ASP A N 1
ATOM 890 C CA . ASP A 1 120 ? -16.928 -10.712 -18.099 1.00 93.38 120 ASP A CA 1
ATOM 891 C C . ASP A 1 120 ? -17.038 -11.759 -19.221 1.00 93.38 120 ASP A C 1
ATOM 893 O O . ASP A 1 120 ? -17.991 -12.536 -19.271 1.00 93.38 120 ASP A O 1
ATOM 897 N N . ALA A 1 121 ? -16.028 -11.835 -20.092 1.00 94.88 121 ALA A N 1
ATOM 898 C CA . ALA A 1 121 ? -15.907 -12.855 -21.132 1.00 94.88 121 ALA A CA 1
ATOM 899 C C . ALA A 1 121 ? -15.389 -14.217 -20.618 1.00 94.88 121 ALA A C 1
ATOM 901 O O . ALA A 1 121 ? -15.142 -15.122 -21.416 1.00 94.88 121 ALA A O 1
ATOM 902 N N . GLY A 1 122 ? -15.201 -14.385 -19.305 1.00 94.12 122 GLY A N 1
ATOM 903 C CA . GLY A 1 122 ? -14.760 -15.635 -18.679 1.00 94.12 122 GLY A CA 1
ATOM 904 C C . GLY A 1 122 ? -13.244 -15.853 -18.670 1.00 94.12 122 GLY A C 1
ATOM 905 O O . GLY A 1 122 ? -12.782 -16.948 -18.347 1.00 94.12 122 GLY A O 1
ATOM 906 N N . THR A 1 123 ? -12.450 -14.835 -19.012 1.00 94.00 123 THR A N 1
ATOM 907 C CA . THR A 1 123 ? -10.986 -14.891 -18.927 1.00 94.00 123 THR A CA 1
ATOM 908 C C . THR A 1 123 ? -10.527 -14.404 -17.560 1.00 94.00 123 THR A C 1
ATOM 910 O O . THR A 1 123 ? -10.521 -13.209 -17.271 1.00 94.00 123 THR A O 1
ATOM 913 N N . PHE A 1 124 ? -10.080 -15.341 -16.728 1.00 89.62 124 PHE A N 1
ATOM 914 C CA . PHE A 1 124 ? -9.573 -15.057 -15.389 1.00 89.62 124 PHE A CA 1
ATOM 915 C C . PHE A 1 124 ? -8.068 -15.315 -15.317 1.00 89.62 124 PHE A C 1
ATOM 917 O O . PHE A 1 124 ? -7.566 -16.325 -15.806 1.00 89.62 124 PHE A O 1
ATOM 924 N N . GLY A 1 125 ? -7.338 -14.412 -14.669 1.00 88.56 125 GLY A N 1
ATOM 925 C CA . GLY A 1 125 ? -5.897 -14.532 -14.502 1.00 88.56 125 GLY A CA 1
ATOM 926 C C . GLY A 1 125 ? -5.319 -13.381 -13.693 1.00 88.56 125 GLY A C 1
ATOM 927 O O . GLY A 1 125 ? -5.994 -12.387 -13.425 1.00 88.56 125 GLY A O 1
ATOM 928 N N . ARG A 1 126 ? -4.042 -13.504 -13.313 1.00 83.50 126 ARG A N 1
ATOM 929 C CA . ARG A 1 126 ? -3.340 -12.468 -12.533 1.00 83.50 126 ARG A CA 1
ATOM 930 C C . ARG A 1 126 ? -3.317 -11.116 -13.246 1.00 83.50 126 ARG A C 1
ATOM 932 O O . ARG A 1 126 ? -3.483 -10.097 -12.594 1.00 83.50 126 ARG A O 1
ATOM 939 N N . ALA A 1 127 ? -3.152 -11.112 -14.570 1.00 86.56 127 ALA A N 1
ATOM 940 C CA . ALA A 1 127 ? -3.133 -9.884 -15.360 1.00 86.56 127 ALA A CA 1
ATOM 941 C C . ALA A 1 127 ? -4.497 -9.176 -15.358 1.00 86.56 127 ALA A C 1
ATOM 943 O O . ALA A 1 127 ? -4.551 -7.968 -15.159 1.00 86.56 127 ALA A O 1
ATOM 944 N N . GLN A 1 128 ? -5.590 -9.928 -15.519 1.00 89.81 128 GLN A N 1
ATOM 945 C CA . GLN A 1 128 ? -6.952 -9.390 -15.491 1.00 89.81 128 GLN A CA 1
ATOM 946 C C . GLN A 1 128 ? -7.335 -8.911 -14.089 1.00 89.81 128 GLN A C 1
ATOM 948 O O . GLN A 1 128 ? -7.896 -7.830 -13.941 1.00 89.81 128 GLN A O 1
ATOM 953 N N . PHE A 1 129 ? -6.983 -9.681 -13.055 1.00 84.44 129 PHE A N 1
ATOM 954 C CA . PHE A 1 129 ? -7.180 -9.277 -11.665 1.00 84.44 129 PHE A CA 1
ATOM 955 C C . PHE A 1 129 ? -6.423 -7.985 -11.349 1.00 84.44 129 PHE A C 1
ATOM 957 O O . PHE A 1 129 ? -7.014 -7.033 -10.852 1.00 84.44 129 PHE A O 1
ATOM 964 N N . TRP A 1 130 ? -5.135 -7.917 -11.700 1.00 89.19 130 TRP A N 1
ATOM 965 C CA . TRP A 1 130 ? -4.330 -6.716 -11.506 1.00 89.19 130 TRP A CA 1
ATOM 966 C C . TRP A 1 130 ? -4.912 -5.521 -12.269 1.00 89.19 130 TRP A C 1
ATOM 968 O O . TRP A 1 130 ? -5.186 -4.487 -11.667 1.00 89.19 130 TRP A O 1
ATOM 978 N N . GLY A 1 131 ? -5.191 -5.677 -13.565 1.00 90.06 131 GLY A N 1
ATOM 979 C CA . GLY A 1 131 ? -5.726 -4.606 -14.400 1.00 90.06 131 GLY A CA 1
ATOM 980 C C . GLY A 1 131 ? -7.073 -4.064 -13.919 1.00 90.06 131 GLY A C 1
ATOM 981 O O . GLY A 1 131 ? -7.282 -2.849 -13.931 1.00 90.06 131 GLY A O 1
ATOM 982 N N . ALA A 1 132 ? -7.953 -4.927 -13.403 1.00 88.94 132 ALA A N 1
ATOM 983 C CA . ALA A 1 132 ? -9.227 -4.523 -12.809 1.00 88.94 132 ALA A CA 1
ATOM 984 C C . ALA A 1 132 ? -9.064 -3.677 -11.528 1.00 88.94 132 ALA A C 1
ATOM 986 O O . ALA A 1 132 ? -9.935 -2.867 -11.217 1.00 88.94 132 ALA A O 1
ATOM 987 N N . LEU A 1 133 ? -7.955 -3.833 -10.798 1.00 88.38 133 LEU A N 1
ATOM 988 C CA . LEU A 1 133 ? -7.700 -3.150 -9.525 1.00 88.38 133 LEU A CA 1
ATOM 989 C C . LEU A 1 133 ? -6.876 -1.862 -9.654 1.00 88.38 133 LEU A C 1
ATOM 991 O O . LEU A 1 133 ? -6.886 -1.042 -8.739 1.00 88.38 133 LEU A O 1
ATOM 995 N N . ILE A 1 134 ? -6.208 -1.629 -10.783 1.00 90.25 134 ILE A N 1
ATOM 996 C CA . ILE A 1 134 ? -5.363 -0.442 -10.960 1.00 90.25 134 ILE A CA 1
ATOM 997 C C . ILE A 1 134 ? -6.137 0.858 -10.789 1.00 90.25 134 ILE A C 1
ATOM 999 O O . ILE A 1 134 ? -5.700 1.709 -10.024 1.00 90.25 134 ILE A O 1
ATOM 1003 N N . SER A 1 135 ? -7.261 1.048 -11.487 1.00 87.50 135 SER A N 1
ATOM 1004 C CA . SER A 1 135 ? -7.972 2.326 -11.407 1.00 87.50 135 SER A CA 1
ATOM 1005 C C . SER A 1 135 ? -8.547 2.606 -10.009 1.00 87.50 135 SER A C 1
ATOM 1007 O O . SER A 1 135 ? -8.435 3.754 -9.584 1.00 87.50 135 SER A O 1
ATOM 1009 N N . PRO A 1 136 ? -9.136 1.633 -9.282 1.00 84.69 136 PRO A N 1
ATOM 1010 C CA . PRO A 1 136 ? -9.585 1.852 -7.905 1.00 84.69 136 PRO A CA 1
ATOM 1011 C C . PRO A 1 136 ? -8.482 2.235 -6.907 1.00 84.69 136 PRO A C 1
ATOM 1013 O O . PRO A 1 136 ? -8.760 3.011 -5.997 1.00 84.69 136 PRO A O 1
ATOM 1016 N N . PHE A 1 137 ? -7.262 1.703 -7.055 1.00 85.69 137 PHE A N 1
ATOM 1017 C CA . PHE A 1 137 ? -6.172 1.925 -6.090 1.00 85.69 137 PHE A CA 1
ATOM 1018 C C . PHE A 1 137 ? -5.165 3.005 -6.507 1.00 85.69 137 PHE A C 1
ATOM 1020 O O . PHE A 1 137 ? -4.674 3.738 -5.656 1.00 85.69 137 PHE A O 1
ATOM 1027 N N . PHE A 1 138 ? -4.845 3.093 -7.797 1.00 89.31 138 PHE A N 1
ATOM 1028 C CA . PHE A 1 138 ? -3.778 3.939 -8.349 1.00 89.31 138 PHE A CA 1
ATOM 1029 C C . PHE A 1 138 ? -4.243 4.830 -9.507 1.00 89.31 138 PHE A C 1
ATOM 1031 O O . PHE A 1 138 ? -3.424 5.487 -10.145 1.00 89.31 138 PHE A O 1
ATOM 1038 N N . GLY A 1 139 ? -5.540 4.834 -9.820 1.00 82.50 139 GLY A N 1
ATOM 1039 C CA . GLY A 1 139 ? -6.134 5.831 -10.706 1.00 82.50 139 GLY A CA 1
ATOM 1040 C C . GLY A 1 139 ? -6.391 7.146 -9.969 1.00 82.50 139 GLY A C 1
ATOM 1041 O O . GLY A 1 139 ? -6.035 7.317 -8.808 1.00 82.50 139 GLY A O 1
ATOM 1042 N N . GLN A 1 140 ? -7.074 8.083 -10.625 1.00 75.69 140 GLN A N 1
ATOM 1043 C CA . GLN A 1 140 ? -7.392 9.410 -10.071 1.00 75.69 140 GLN A CA 1
ATOM 1044 C C . GLN A 1 140 ? -8.540 9.395 -9.037 1.00 75.69 140 GLN A C 1
ATOM 1046 O O . GLN A 1 140 ? -9.420 10.258 -9.055 1.00 75.69 140 GLN A O 1
ATOM 1051 N N . VAL A 1 141 ? -8.572 8.402 -8.147 1.00 74.06 141 VAL A N 1
ATOM 1052 C CA . VAL A 1 141 ? -9.496 8.380 -7.008 1.00 74.06 141 VAL A CA 1
ATOM 1053 C C . VAL A 1 141 ? -8.915 9.273 -5.917 1.00 74.06 141 VAL A C 1
ATOM 1055 O O . VAL A 1 141 ? -7.754 9.133 -5.550 1.00 74.06 141 VAL A O 1
ATOM 1058 N N . ALA A 1 142 ? -9.706 10.222 -5.414 1.00 74.44 142 ALA A N 1
ATOM 1059 C CA . ALA A 1 142 ? -9.233 11.128 -4.373 1.00 74.44 142 ALA A CA 1
ATOM 1060 C C . ALA A 1 142 ? -8.872 10.346 -3.090 1.00 74.44 142 ALA A C 1
ATOM 1062 O O . ALA A 1 142 ? -9.679 9.512 -2.664 1.00 74.44 142 ALA A O 1
ATOM 1063 N N . PRO A 1 143 ? -7.726 10.644 -2.444 1.00 80.44 143 PRO A N 1
ATOM 1064 C CA . PRO A 1 143 ? -7.407 10.122 -1.120 1.00 80.44 143 PRO A CA 1
ATOM 1065 C C . PRO A 1 143 ? -8.526 10.402 -0.117 1.00 80.44 143 PRO A C 1
ATOM 1067 O O . PRO A 1 143 ? -9.310 11.351 -0.269 1.00 80.44 143 PRO A O 1
ATOM 1070 N N . TRP A 1 144 ? -8.607 9.580 0.925 1.00 79.38 144 TRP A N 1
ATOM 1071 C CA . TRP A 1 144 ? -9.648 9.730 1.933 1.00 79.38 144 TRP A CA 1
ATOM 1072 C C . TRP A 1 144 ? -9.508 11.060 2.671 1.00 79.38 144 TRP A C 1
ATOM 1074 O O . TRP A 1 144 ? -8.462 11.378 3.222 1.00 79.38 144 TRP A O 1
ATOM 1084 N N . LYS A 1 145 ? -10.592 11.844 2.673 1.00 72.69 145 LYS A N 1
ATOM 1085 C CA . LYS A 1 145 ? -10.667 13.120 3.404 1.00 72.69 145 LYS A CA 1
ATOM 1086 C C . LYS A 1 145 ? -10.994 12.937 4.882 1.00 72.69 145 LYS A C 1
ATOM 1088 O O . LYS A 1 145 ? -10.705 13.818 5.680 1.00 72.69 145 LYS A O 1
ATOM 1093 N N . GLN A 1 146 ? -11.665 11.837 5.217 1.00 71.19 146 GLN A N 1
ATOM 1094 C CA . GLN A 1 146 ? -11.988 11.476 6.587 1.00 71.19 146 GLN A CA 1
ATOM 1095 C C . GLN A 1 146 ? -10.983 10.427 7.048 1.00 71.19 146 GLN A C 1
ATOM 1097 O O . GLN A 1 146 ? -10.879 9.370 6.431 1.00 71.19 146 GLN A O 1
ATOM 1102 N N . GLN A 1 147 ? -10.275 10.743 8.126 1.00 79.88 147 GLN A N 1
ATOM 1103 C CA . GLN A 1 147 ? -9.371 9.847 8.830 1.00 79.88 147 GLN A CA 1
ATOM 1104 C C . GLN A 1 147 ? -9.893 9.690 10.257 1.00 79.88 147 GLN A C 1
ATOM 1106 O O . GLN A 1 147 ? -10.139 10.676 10.950 1.00 79.88 147 GLN A O 1
ATOM 1111 N N . ASP A 1 148 ? -10.115 8.450 10.676 1.00 87.94 148 ASP A N 1
ATOM 1112 C CA . ASP A 1 148 ? -10.527 8.093 12.034 1.00 87.94 148 ASP A CA 1
ATOM 1113 C C . ASP A 1 148 ? -9.303 7.710 12.897 1.00 87.94 148 ASP A C 1
ATOM 1115 O O . ASP A 1 148 ? -9.458 7.134 13.973 1.00 87.94 148 ASP A O 1
ATOM 1119 N N . ASP A 1 149 ? -8.087 8.049 12.448 1.00 85.94 149 ASP A N 1
ATOM 1120 C CA . ASP A 1 149 ? -6.826 7.755 13.136 1.00 85.94 149 ASP A CA 1
ATOM 1121 C C . ASP A 1 149 ? -6.802 8.352 14.555 1.00 85.94 149 ASP A C 1
ATOM 1123 O O . ASP A 1 149 ? -6.505 7.654 15.523 1.00 85.94 149 ASP A O 1
ATOM 1127 N N . GLU A 1 150 ? -7.230 9.609 14.718 1.00 87.19 150 GLU A N 1
ATOM 1128 C CA . GLU A 1 150 ? -7.332 10.260 16.034 1.00 87.19 150 GLU A CA 1
ATOM 1129 C C . GLU A 1 150 ? -8.359 9.580 16.951 1.00 87.19 150 GLU A C 1
ATOM 1131 O O . GLU A 1 150 ? -8.095 9.371 18.135 1.00 87.19 150 GLU A O 1
ATOM 1136 N N . LEU A 1 151 ? -9.517 9.186 16.404 1.00 86.94 151 LEU A N 1
ATOM 1137 C CA . LEU A 1 151 ? -10.573 8.484 17.146 1.00 86.94 151 LEU A CA 1
ATOM 1138 C C . LEU A 1 151 ? -10.062 7.150 17.712 1.00 86.94 151 LEU A C 1
ATOM 1140 O O . LEU A 1 151 ? -10.476 6.733 18.794 1.00 86.94 151 LEU A O 1
ATOM 1144 N N . LEU A 1 152 ? -9.184 6.480 16.969 1.00 88.06 152 LEU A N 1
ATOM 1145 C CA . LEU A 1 152 ? -8.599 5.194 17.333 1.00 88.06 152 LEU A CA 1
ATOM 1146 C C . LEU A 1 152 ? -7.274 5.324 18.100 1.00 88.06 152 LEU A C 1
ATOM 1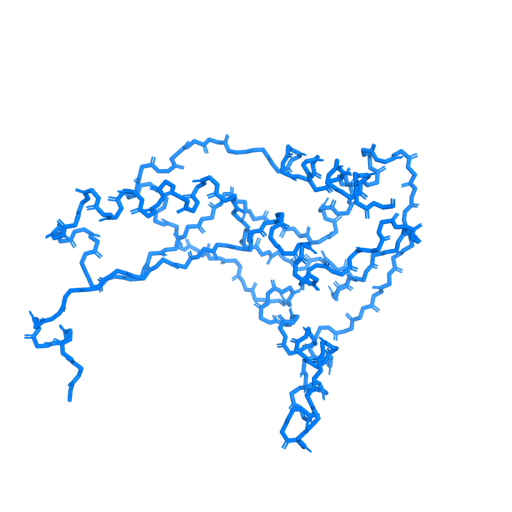148 O O . LEU A 1 152 ? -6.716 4.307 18.507 1.00 88.06 152 LEU A O 1
ATOM 1152 N N . GLY A 1 153 ? -6.785 6.547 18.332 1.00 89.19 153 GLY A N 1
ATOM 1153 C CA . GLY A 1 153 ? -5.520 6.793 19.027 1.00 89.19 153 GLY A CA 1
ATOM 1154 C C . GLY A 1 153 ? -4.278 6.398 18.220 1.00 89.19 153 GLY A C 1
ATOM 1155 O O . GLY A 1 153 ? -3.254 6.068 18.810 1.00 89.19 153 GLY A O 1
ATOM 1156 N N . LEU A 1 154 ? -4.348 6.432 16.887 1.00 87.00 154 LEU A N 1
ATOM 1157 C CA . LEU A 1 154 ? -3.301 5.993 15.951 1.00 87.00 154 LEU A CA 1
ATOM 1158 C C . LEU A 1 154 ? -2.278 7.094 15.615 1.00 87.00 154 LEU A C 1
ATOM 1160 O O . LEU A 1 154 ? -1.687 7.094 14.545 1.00 87.00 154 LEU A O 1
ATOM 1164 N N . GLY A 1 155 ? -2.049 8.046 16.521 1.00 76.88 155 GLY A N 1
ATOM 1165 C CA . GLY A 1 155 ? -1.248 9.251 16.256 1.00 76.88 155 GLY A CA 1
ATOM 1166 C C . GLY A 1 155 ? 0.270 9.047 16.152 1.00 76.88 155 GLY A C 1
ATOM 1167 O O . GLY A 1 155 ? 1.014 10.026 16.191 1.00 76.88 155 GLY A O 1
ATOM 1168 N N . GLU A 1 156 ? 0.753 7.808 16.079 1.00 83.94 156 GLU A N 1
ATOM 1169 C CA . GLU A 1 156 ? 2.182 7.541 15.952 1.00 83.94 156 GLU A CA 1
ATOM 1170 C C . GLU A 1 156 ? 2.649 7.837 14.524 1.00 83.94 156 GLU A C 1
ATOM 11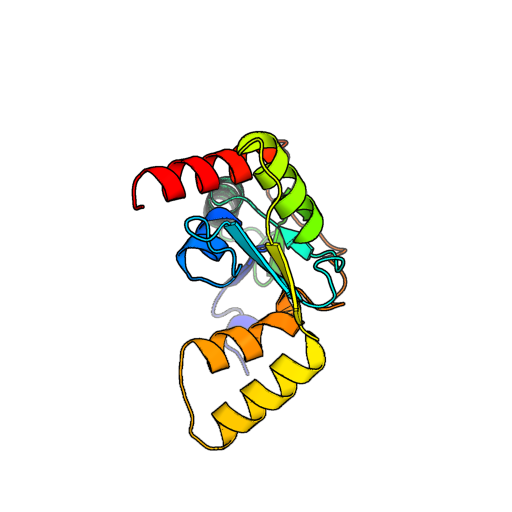72 O O . GLU A 1 156 ? 2.184 7.232 13.561 1.00 83.94 156 GLU A O 1
ATOM 1177 N N . GLN A 1 157 ? 3.593 8.767 14.381 1.00 83.19 157 GLN A N 1
ATOM 1178 C CA . GLN A 1 157 ? 4.118 9.130 13.073 1.00 83.19 157 GLN A CA 1
ATOM 1179 C C . GLN A 1 157 ? 4.946 7.983 12.487 1.00 83.19 157 GLN A C 1
ATOM 1181 O O . GLN A 1 157 ? 6.003 7.632 13.011 1.00 83.19 157 GLN A O 1
ATOM 1186 N N . LYS A 1 158 ? 4.486 7.435 11.362 1.00 91.81 158 LYS A N 1
ATOM 1187 C CA . LYS A 1 158 ? 5.206 6.411 10.602 1.00 91.81 158 LYS A CA 1
ATOM 1188 C C . LYS A 1 158 ? 6.120 7.040 9.549 1.00 91.81 158 LYS A C 1
ATOM 1190 O O . LYS A 1 158 ? 5.943 8.191 9.148 1.00 91.81 158 LYS A O 1
ATOM 1195 N N . SER A 1 159 ? 7.106 6.273 9.089 1.00 93.81 159 SER A N 1
ATOM 1196 C CA . SER A 1 159 ? 8.058 6.691 8.056 1.00 93.81 159 SER A CA 1
ATOM 1197 C C . SER A 1 159 ? 7.841 5.897 6.772 1.00 93.81 159 SER A C 1
ATOM 1199 O O . SER A 1 159 ? 8.027 4.680 6.736 1.00 93.81 159 SER A O 1
ATOM 1201 N N . LEU A 1 160 ? 7.486 6.592 5.687 1.00 93.62 160 LEU A N 1
ATOM 1202 C CA . LEU A 1 160 ? 7.331 5.969 4.370 1.00 93.62 160 LEU A CA 1
ATOM 1203 C C . LEU A 1 160 ? 8.648 5.331 3.898 1.00 93.62 160 LEU A C 1
ATOM 1205 O O . LEU A 1 160 ? 8.648 4.223 3.366 1.00 93.62 160 LEU A O 1
ATOM 1209 N N . THR A 1 161 ? 9.777 6.002 4.136 1.00 94.94 161 THR A N 1
ATOM 1210 C CA . THR A 1 161 ? 11.109 5.506 3.764 1.00 94.94 161 THR A CA 1
ATOM 1211 C C . THR A 1 161 ? 11.446 4.194 4.465 1.00 94.94 161 THR A C 1
ATOM 1213 O O . THR A 1 161 ? 12.012 3.300 3.839 1.00 94.94 161 THR A O 1
ATOM 1216 N N . GLU A 1 162 ? 11.077 4.039 5.739 1.00 94.19 162 GLU A N 1
ATOM 1217 C CA . GLU A 1 162 ? 11.294 2.788 6.476 1.00 94.19 162 GLU A CA 1
ATOM 1218 C C . GLU A 1 162 ? 10.459 1.640 5.898 1.00 94.19 162 GLU A C 1
ATOM 1220 O O . GLU A 1 162 ? 10.985 0.548 5.682 1.00 94.19 162 GLU A O 1
ATOM 1225 N N . GLU A 1 163 ? 9.188 1.881 5.563 1.00 94.25 163 GLU A N 1
ATOM 1226 C CA . GLU A 1 163 ? 8.334 0.867 4.929 1.00 94.25 163 GLU A CA 1
ATOM 1227 C C . GLU A 1 163 ? 8.865 0.437 3.559 1.00 94.25 163 GLU A C 1
ATOM 1229 O O . GLU A 1 163 ? 8.901 -0.753 3.244 1.00 94.25 163 GLU A O 1
ATOM 1234 N N . VAL A 1 164 ? 9.340 1.389 2.753 1.00 94.50 164 VAL A N 1
ATOM 1235 C CA . VAL A 1 164 ? 9.973 1.094 1.460 1.00 94.50 164 VAL A CA 1
ATOM 1236 C C . VAL A 1 164 ? 11.308 0.358 1.642 1.00 94.50 164 VAL A C 1
ATOM 1238 O O . VAL A 1 164 ? 11.628 -0.534 0.855 1.00 94.50 164 VAL A O 1
ATOM 1241 N N . THR A 1 165 ? 12.061 0.660 2.702 1.00 94.56 165 THR A N 1
ATOM 1242 C CA . THR A 1 165 ? 13.308 -0.049 3.032 1.00 94.56 165 THR A CA 1
ATOM 1243 C C . THR A 1 165 ? 13.033 -1.523 3.323 1.00 94.56 165 THR A C 1
ATOM 1245 O O . THR A 1 165 ? 13.678 -2.386 2.726 1.00 94.56 165 THR A O 1
ATOM 1248 N N . LYS A 1 166 ? 12.004 -1.831 4.128 1.00 92.75 166 LYS A N 1
ATOM 1249 C CA . LYS A 1 166 ? 11.573 -3.215 4.406 1.00 92.75 166 LYS A CA 1
ATOM 1250 C C . LYS A 1 166 ? 11.241 -3.982 3.121 1.00 92.75 166 LYS A C 1
ATOM 1252 O O . LYS A 1 166 ? 11.604 -5.149 2.986 1.00 92.75 166 LYS A O 1
ATOM 1257 N N . VAL A 1 167 ? 10.580 -3.334 2.157 1.00 93.38 167 VAL A N 1
ATOM 1258 C CA . VAL A 1 167 ? 10.275 -3.936 0.844 1.00 93.38 167 VAL A CA 1
ATOM 1259 C C . VAL A 1 167 ? 11.554 -4.273 0.075 1.00 93.38 167 VAL A C 1
ATOM 1261 O O . VAL A 1 167 ? 11.666 -5.365 -0.486 1.00 93.38 167 VAL A O 1
ATOM 1264 N N . LEU A 1 168 ? 12.518 -3.352 0.041 1.00 91.88 168 LEU A N 1
ATOM 1265 C CA . LEU A 1 168 ? 13.778 -3.544 -0.675 1.00 91.88 168 LEU A CA 1
ATOM 1266 C C . LEU A 1 168 ? 14.648 -4.642 -0.039 1.00 91.88 168 LEU A C 1
ATOM 1268 O O . LEU A 1 168 ? 15.284 -5.421 -0.744 1.00 91.88 168 LEU A O 1
ATOM 1272 N N . GLU A 1 169 ? 14.672 -4.746 1.286 1.00 92.25 169 GLU A N 1
ATOM 1273 C CA . GLU A 1 169 ? 15.367 -5.831 1.990 1.00 92.25 169 GLU A CA 1
ATOM 1274 C C . GLU A 1 169 ? 14.706 -7.193 1.736 1.00 92.25 169 GLU A C 1
ATOM 1276 O O . GLU A 1 169 ? 15.387 -8.189 1.459 1.00 92.25 169 GLU A O 1
ATOM 1281 N N . ALA A 1 170 ? 13.371 -7.236 1.755 1.00 89.75 170 ALA A N 1
ATOM 1282 C CA . ALA A 1 170 ? 12.614 -8.447 1.462 1.00 89.75 170 ALA A CA 1
ATOM 1283 C C . ALA A 1 170 ? 12.858 -8.946 0.028 1.00 89.75 170 ALA A C 1
ATOM 1285 O O . ALA A 1 170 ? 13.001 -10.157 -0.174 1.00 89.75 170 ALA A O 1
ATOM 1286 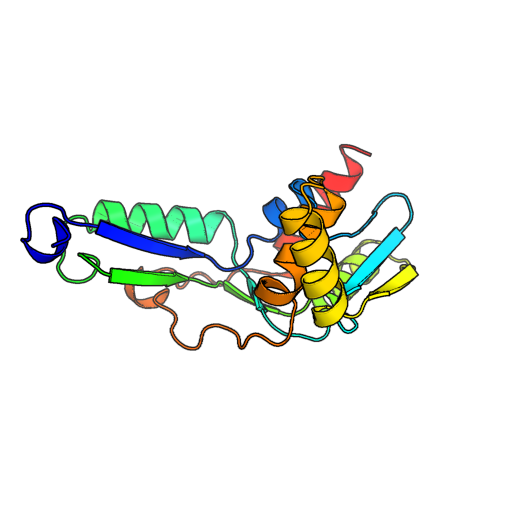N N . SER A 1 171 ? 12.964 -8.037 -0.950 1.00 88.00 171 SER A N 1
ATOM 1287 C CA . SER A 1 171 ? 13.222 -8.391 -2.352 1.00 88.00 171 SER A CA 1
ATOM 1288 C C . SER A 1 171 ? 14.637 -8.929 -2.588 1.00 88.00 171 SER A C 1
ATOM 1290 O O . SER A 1 171 ? 14.814 -9.796 -3.439 1.00 88.00 171 SER A O 1
ATOM 1292 N N . ARG A 1 172 ? 15.628 -8.493 -1.798 1.00 86.88 172 ARG A N 1
ATOM 1293 C CA . ARG A 1 172 ? 17.007 -9.020 -1.830 1.00 86.88 172 ARG A CA 1
ATOM 1294 C C . ARG A 1 172 ? 17.137 -10.414 -1.216 1.00 86.88 172 ARG A C 1
ATOM 1296 O O . ARG A 1 172 ? 18.029 -11.162 -1.593 1.00 86.88 172 ARG A O 1
ATOM 1303 N N . THR A 1 173 ? 16.266 -10.759 -0.271 1.00 80.19 173 THR A N 1
ATOM 1304 C CA . THR A 1 173 ? 16.327 -12.040 0.457 1.00 80.19 173 THR A CA 1
ATOM 1305 C C . THR A 1 173 ? 15.672 -13.193 -0.316 1.00 80.19 173 THR A C 1
ATOM 1307 O O . THR A 1 173 ? 16.054 -14.345 -0.143 1.00 80.19 173 THR A O 1
ATOM 1310 N N . HIS A 1 174 ? 14.695 -12.891 -1.176 1.00 61.34 174 HIS A N 1
ATOM 1311 C CA . HIS A 1 174 ? 13.923 -13.876 -1.951 1.00 61.34 174 HIS A CA 1
ATOM 1312 C C . HIS A 1 174 ? 14.241 -13.842 -3.459 1.00 61.34 174 HIS A C 1
ATOM 1314 O O . HIS A 1 174 ? 13.476 -14.386 -4.260 1.00 61.34 174 HIS A O 1
ATOM 1320 N N . GLY A 1 175 ? 15.317 -13.144 -3.834 1.00 50.94 175 GLY A N 1
ATOM 1321 C CA . GLY A 1 175 ? 15.736 -12.881 -5.210 1.00 50.94 175 GLY A CA 1
ATOM 1322 C C . GLY A 1 175 ? 16.801 -13.824 -5.744 1.00 50.94 175 GLY A C 1
ATOM 1323 O O . GLY A 1 175 ? 17.506 -14.463 -4.936 1.00 50.94 175 GLY A O 1
#

=== Feature glossary ===
Key to the feature types in this record:

pLDDT. pLDDT is the predicted lDDT-Cα score: AlphaFold's confidence that the local environment of each residue (all inter-atomic distances within 15 Å) is correctly placed. It is a per-residue number between 0 and 100, with higher meaning more reliable.

Radius of gyration, Cα contacts, bounding box. The geometric summary reports three shape descriptors. Rg (radius of gyration) measures how spread out the Cα atoms are about their centre of mass; compact globular proteins have small Rg, elongated or unfolded ones large. Cα contacts (<8 Å, |i−j|>4) count long-range residue pairs in spatial proximity — high for tightly packed folds, near zero for rods or random coil. The bounding-box extents give the protein's footprint along x, y, z in Å.

Backbone torsions (φ/ψ). Backbone dihedral angles. Every residue except chain termini has a φ (preceding-C → N → Cα → C) and a ψ (N → Cα → C → next-N). They are reported in degrees following the IUPAC sign convention. Secondary structure is essentially a statement about which (φ, ψ) basin each residue occupies.

Contact-map, Ramachandran, and PAE plots. Plot images: a contact map (which residues are close in 3D, as an N×N binary image), a Ramachandran scatter (backbone torsion angles, revealing secondary-structure composition at a glance), and — for AlphaFold structures — a PAE heatmap (pairwise prediction confidence).

Predicted aligned error. Predicted Aligned Error (PAE) is an AlphaFold confidence matrix: entry (i, j) is the expected error in the position of residue j, in ångströms, when the prediction is superimposed on the true structure at residue i. Low PAE within a block of residues means that block is internally rigid and well-predicted; high PAE between two blocks means their relative placement is uncertain even if each block individually is confident.

Secondary structure (3-state, P-SEA). Three-state secondary structure (P-SEA) collapses the eight DSSP classes into helix (a), strand (b), and coil (c). P-SEA assigns these from Cα geometry alone — distances and angles — without requiring backbone oxygens, so it works on any Cα trace.

Solvent-accessible surface area. Solvent-accessible surface area (SASA) is the area in Å² traced out by the centre of a 1.4 Å probe sphere (a water molecule) rolled over the protein's van der Waals surface (Shrake–Rupley / Lee–Richards construction). Buried residues have near-zero SASA; fully exposed residues can exceed 200 Å². The total SASA scales roughly with the number of surface residues.

Foldseek 3Di. The Foldseek 3Di string encodes local tertiary geometry as a 20-letter alphabet — one character per residue — derived from the relative positions of nearby Cα atoms. Unlike the amino-acid sequence, 3Di is a direct function of the 3D structure, so two proteins with the same fold have similar 3Di strings even at low sequence identity.

B-factor. For experimental (PDB) structures, the B-factor (temperature factor) quantifies the positional spread of each atom in the crystal — a combination of thermal vibration and static disorder — in units of Å². High B-factors mark flexible loops or poorly resolved regions; low B-factors mark the rigid, well-ordered core.

mmCIF coordinates. The mmCIF block holds the 3D Cartesian coordinates of each backbone atom (N, Cα, C, O) in ångströms. mmCIF is the PDB's canonical archive format — a tagged-loop text representation of the atomic model.

InterPro / GO / CATH / organism. Functional annotations link the protein to curated databases. InterPro entries identify conserved domains and families by matching the sequence against member-database signatures (Pfam, PROSITE, CDD, …). Gene Ontology (GO) terms describe molecular function, biological process, and cellular component in a controlled vocabulary. CATH places the structure in a hierarchical fold classification (Class/Architecture/Topology/Homologous-superfamily). The organism is the source species.

Rendered structure images. Structure images are PyMOL renders from six orthogonal camera directions. Cartoon representation draws helices as coils and strands as arrows; sticks shows the backbone as bonds; surface shows the solvent-excluded envelope. Rainbow coloring maps sequence position to hue (blue→red, N→C); chain coloring assigns a distinct color per polypeptide.

Sequence. This is the polypeptide sequence — one letter per residue, N-terminus first. Length ranges from a few dozen residues for small domains to over a thousand for large multi-domain proteins.

Secondary structure (8-state, DSSP). The SS8 string is DSSP's per-residue secondary-structure call. α-helix (H) means an i→i+4 H-bond ladder; β-strand (E) means the residue participates in a β-sheet; 3₁₀ (G) and π (I) are tighter and wider helices; T/S are turns/bends; '-' is loop.

Nearest PDB structures. Structural nearest neighbors (via Foldseek easy-search vs the PDB). Reported per hit: target PDB id, E-value, and alignment TM-score. A TM-score above ~0.5 is the conventional threshold for 'same fold'.